Protein AF-X1P2Y4-F1 (afdb_monomer)

Mean predicted aligned error: 9.23 Å

Foldseek 3Di:
DDDDDDDDPDDDDDPVVVVVVVVVVVVVVVVVVVVVVVVVVVVVVVVVVVVLVVLVVVLVVVVVVQVVQFPDWDPPADPFKTWTHHPVDPDIWIWGFPPDQQTFIDGPPDGSHRHDGDD

Solvent-accessible surface area (backbone atoms only — not comparable to full-atom values): 7024 Å² total; per-residue (Å²): 139,87,84,84,81,86,78,82,83,83,78,77,85,53,73,67,56,54,54,53,51,52,53,54,50,51,53,51,51,55,53,50,51,53,52,51,55,50,50,53,54,52,51,53,54,49,50,54,54,50,50,45,52,51,45,47,48,54,46,48,58,47,50,53,55,49,60,74,51,40,75,46,78,46,92,83,46,52,102,45,31,48,37,32,30,40,85,88,48,93,59,72,48,35,39,37,37,85,84,49,74,52,44,39,34,26,50,68,90,45,73,63,33,67,73,39,76,76,136

Sequence (119 aa):
MIKIYYTKNQKGFSLIEMMVVVVILGLIVLGLVTFFTGGTKSWVAGQYQLAAQRNARQAMDRMVREIRKASNIIDNSTSSKVIFKTPWDTDNLVYSWSGKKWDPVFEDINSLINNVQIF

Structure (mmCIF, N/CA/C/O backbone):
data_AF-X1P2Y4-F1
#
_entry.id   AF-X1P2Y4-F1
#
loop_
_atom_site.group_PDB
_atom_site.id
_atom_site.type_symbol
_atom_site.label_atom_id
_atom_site.label_alt_id
_atom_site.label_comp_id
_atom_site.label_asym_id
_atom_site.label_entity_id
_atom_site.label_seq_id
_atom_site.pdbx_PDB_ins_code
_atom_site.Cartn_x
_atom_site.Cartn_y
_atom_site.Cartn_z
_atom_site.occupancy
_atom_site.B_iso_or_equiv
_atom_site.auth_seq_id
_atom_site.auth_comp_id
_atom_site.auth_asym_id
_atom_site.auth_atom_id
_atom_site.pdbx_PDB_model_num
ATOM 1 N N . MET A 1 1 ? -74.822 8.325 34.754 1.00 45.66 1 MET A N 1
ATOM 2 C CA . MET A 1 1 ? -73.686 8.344 33.805 1.00 45.66 1 MET A CA 1
ATOM 3 C C . MET A 1 1 ? -72.404 8.204 34.619 1.00 45.66 1 MET A C 1
ATOM 5 O O . MET A 1 1 ? -72.129 9.079 35.426 1.00 45.66 1 MET A O 1
ATOM 9 N N . ILE A 1 2 ? -71.696 7.078 34.509 1.00 52.09 2 ILE A N 1
ATOM 10 C CA . ILE A 1 2 ? -70.501 6.771 35.317 1.00 52.09 2 ILE A CA 1
ATOM 11 C C . ILE A 1 2 ? -69.258 7.125 34.491 1.00 52.09 2 ILE A C 1
ATOM 13 O O . ILE A 1 2 ? -69.135 6.669 33.357 1.00 52.09 2 ILE A O 1
ATOM 17 N N . LYS A 1 3 ? -68.354 7.948 35.036 1.00 63.47 3 LYS A N 1
ATOM 18 C CA . LYS A 1 3 ? -67.049 8.264 34.429 1.00 63.47 3 LYS A CA 1
ATOM 19 C C . LYS A 1 3 ? -65.961 7.424 35.095 1.00 63.47 3 LYS A C 1
ATOM 21 O O . LYS A 1 3 ? -65.747 7.538 36.297 1.00 63.47 3 LYS A O 1
ATOM 26 N N . ILE A 1 4 ? -65.275 6.605 34.301 1.00 68.38 4 ILE A N 1
ATOM 27 C CA . ILE A 1 4 ? -64.117 5.808 34.721 1.00 68.38 4 ILE A CA 1
ATOM 28 C C . ILE A 1 4 ? -62.855 6.610 34.392 1.00 68.38 4 ILE A C 1
ATOM 30 O O . ILE A 1 4 ? -62.635 6.975 33.238 1.00 68.38 4 ILE A O 1
ATOM 34 N N . TYR A 1 5 ? -62.034 6.894 35.402 1.00 72.94 5 TYR A N 1
ATOM 35 C CA . TYR A 1 5 ? -60.761 7.595 35.242 1.00 72.94 5 TYR A CA 1
ATOM 36 C C . TYR A 1 5 ? -59.614 6.578 35.241 1.00 72.94 5 TYR A C 1
ATOM 38 O O . TYR A 1 5 ? -59.349 5.935 36.254 1.00 72.94 5 TYR A O 1
ATOM 46 N N . TYR A 1 6 ? -58.926 6.434 34.106 1.00 68.94 6 TYR A N 1
ATOM 47 C CA . TYR A 1 6 ? -57.693 5.649 34.007 1.00 68.94 6 TYR A CA 1
ATOM 48 C C . TYR A 1 6 ? -56.512 6.484 34.509 1.00 68.94 6 TYR A C 1
ATOM 50 O O . TYR A 1 6 ? -56.078 7.421 33.837 1.00 68.94 6 TYR A O 1
ATOM 58 N N . THR A 1 7 ? -55.971 6.150 35.679 1.00 68.50 7 THR A N 1
ATOM 59 C CA . THR A 1 7 ? -54.726 6.751 36.171 1.00 68.50 7 THR A CA 1
ATOM 60 C C . THR A 1 7 ? -53.542 5.970 35.588 1.00 68.50 7 THR A C 1
ATOM 62 O O . THR A 1 7 ? -53.407 4.762 35.779 1.00 68.50 7 THR A O 1
ATOM 65 N N . LYS A 1 8 ? -52.681 6.632 34.803 1.00 70.88 8 LYS A N 1
ATOM 66 C CA . LYS A 1 8 ? -51.425 6.021 34.341 1.00 70.88 8 LYS A CA 1
ATOM 67 C C . LYS A 1 8 ? -50.442 5.994 35.508 1.00 70.88 8 LYS A C 1
ATOM 69 O O . LYS A 1 8 ? -50.038 7.042 36.002 1.00 70.88 8 LYS A O 1
ATOM 74 N N . ASN A 1 9 ? -50.051 4.794 35.921 1.00 68.75 9 ASN A N 1
ATOM 75 C CA . ASN A 1 9 ? -49.092 4.576 36.996 1.00 68.75 9 ASN A CA 1
ATOM 76 C C . ASN A 1 9 ? -47.677 4.935 36.498 1.00 68.75 9 ASN A C 1
ATOM 78 O O . ASN A 1 9 ? -47.036 4.136 35.816 1.00 68.75 9 ASN A O 1
ATOM 82 N N . GLN A 1 10 ? -47.210 6.155 36.775 1.00 70.69 10 GLN A N 1
ATOM 83 C CA . GLN A 1 10 ? -45.861 6.609 36.421 1.00 70.69 10 GLN A CA 1
ATOM 84 C C . GLN A 1 10 ? -44.868 6.162 37.500 1.00 70.69 10 GLN A C 1
ATOM 86 O O . GLN A 1 10 ? -44.539 6.917 38.411 1.00 70.69 10 GLN A O 1
ATOM 91 N N . LYS A 1 11 ? -44.421 4.904 37.436 1.00 76.19 11 LYS A N 1
ATOM 92 C CA . LYS A 1 11 ? -43.322 4.433 38.289 1.00 76.19 11 LYS A CA 1
ATOM 93 C C . LYS A 1 11 ? -41.988 4.910 37.704 1.00 76.19 11 LYS A C 1
ATOM 95 O O . LYS A 1 11 ? -41.769 4.778 36.503 1.00 76.19 11 LYS A O 1
ATOM 100 N N . GLY A 1 12 ? -41.132 5.486 38.549 1.00 78.88 12 GLY A N 1
ATOM 101 C CA . GLY A 1 12 ? -39.752 5.841 38.203 1.00 78.88 12 GLY A CA 1
ATOM 102 C C . GLY A 1 12 ? -38.812 4.633 38.254 1.00 78.88 12 GLY A C 1
ATOM 103 O O . GLY A 1 12 ? -39.178 3.587 38.791 1.00 78.88 12 GLY A O 1
ATOM 104 N N . PHE A 1 13 ? -37.605 4.789 37.708 1.00 83.81 13 PHE A N 1
ATOM 105 C CA . PHE A 1 13 ? -36.562 3.759 37.746 1.00 83.81 13 PHE A CA 1
ATOM 106 C C . PHE A 1 13 ? -35.969 3.608 39.147 1.00 83.81 13 PHE A C 1
ATOM 108 O O . PHE A 1 13 ? -35.750 4.593 39.856 1.00 83.81 13 PHE A O 1
ATOM 115 N N . SER A 1 14 ? -35.672 2.369 39.528 1.00 92.00 14 SER A N 1
ATOM 116 C CA . SER A 1 14 ? -34.928 2.080 40.749 1.00 92.00 14 SER A CA 1
ATOM 117 C C . SER A 1 14 ? -33.437 2.368 40.563 1.00 92.00 14 SER A C 1
ATOM 119 O O . SER A 1 14 ? -32.880 2.231 39.472 1.00 92.00 14 SER A O 1
ATOM 121 N N . LEU A 1 15 ? -32.753 2.714 41.653 1.00 92.50 15 LEU A N 1
ATOM 122 C CA . LEU A 1 15 ? -31.316 2.990 41.642 1.00 92.50 15 LEU A CA 1
ATOM 123 C C . LEU A 1 15 ? -30.505 1.778 41.149 1.00 92.50 15 LEU A C 1
ATOM 125 O O . LEU A 1 15 ? -29.556 1.938 40.385 1.00 92.50 15 LEU A O 1
ATOM 129 N N . ILE A 1 16 ? -30.927 0.562 41.516 1.00 94.62 16 ILE A N 1
ATOM 130 C CA . ILE A 1 16 ? -30.272 -0.675 41.067 1.00 94.62 16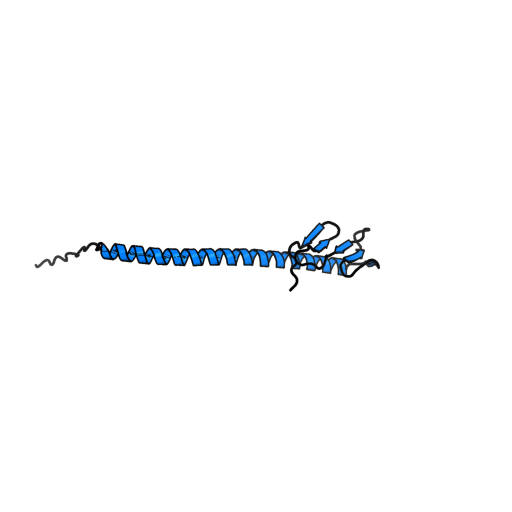 ILE A CA 1
ATOM 131 C C . ILE A 1 16 ? -30.431 -0.908 39.559 1.00 94.62 16 ILE A C 1
ATOM 133 O O . ILE A 1 16 ? -29.491 -1.371 38.917 1.00 94.62 16 ILE A O 1
ATOM 137 N N . GLU A 1 17 ? -31.574 -0.540 38.969 1.00 93.88 17 GLU A N 1
ATOM 138 C CA . GLU A 1 17 ? -31.798 -0.672 37.522 1.00 93.88 17 GLU A CA 1
ATOM 139 C C . GLU A 1 17 ? -30.827 0.226 36.753 1.00 93.88 17 GLU A C 1
ATOM 141 O O . GLU A 1 17 ? -30.190 -0.222 35.802 1.00 93.88 17 GLU A O 1
ATOM 146 N N . MET A 1 18 ? -30.623 1.461 37.222 1.00 95.00 18 MET A N 1
ATOM 147 C CA . MET A 1 18 ? -29.664 2.386 36.611 1.00 95.00 18 MET A CA 1
ATOM 148 C C . MET A 1 18 ? -28.217 1.891 36.735 1.00 95.00 18 MET A C 1
ATOM 150 O O . MET A 1 18 ? -27.458 1.992 35.772 1.00 95.00 18 MET A O 1
ATOM 154 N N . MET A 1 19 ? -27.832 1.301 37.873 1.00 95.81 19 MET A N 1
ATOM 155 C CA . MET A 1 19 ? -26.491 0.723 38.041 1.00 95.81 19 MET A CA 1
ATOM 156 C C . MET A 1 19 ? -26.230 -0.410 37.043 1.00 95.81 19 MET A C 1
ATOM 158 O O . MET A 1 19 ? -25.182 -0.434 36.397 1.00 95.81 19 MET A O 1
ATOM 162 N N . VAL A 1 20 ? -27.193 -1.319 36.873 1.00 96.75 20 VAL A N 1
ATOM 163 C CA . VAL A 1 20 ? -27.073 -2.435 35.924 1.00 96.75 20 VAL A CA 1
ATOM 164 C C . VAL A 1 20 ? -26.999 -1.924 34.483 1.00 96.75 20 VAL A C 1
ATOM 166 O O . VAL A 1 20 ? -26.151 -2.382 33.718 1.00 96.7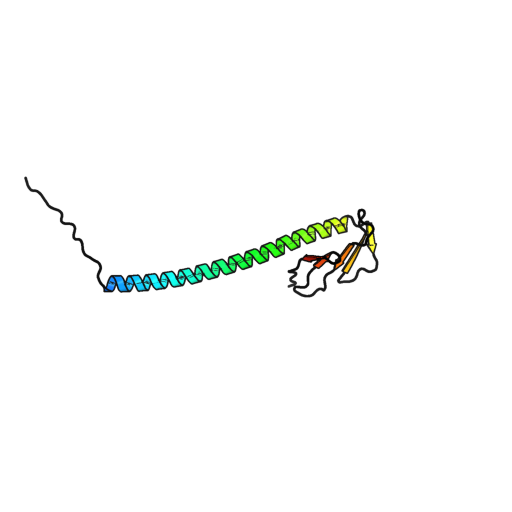5 20 VAL A O 1
ATOM 169 N N . VAL A 1 21 ? -27.819 -0.932 34.117 1.00 96.75 21 VAL A N 1
ATOM 170 C CA . VAL A 1 21 ? -27.796 -0.326 32.775 1.00 96.75 21 VAL A CA 1
ATOM 171 C C . VAL A 1 21 ? -26.435 0.293 32.463 1.00 96.75 21 VAL A C 1
ATOM 173 O O . VAL A 1 21 ? -25.908 0.062 31.377 1.00 96.75 21 VAL A O 1
ATOM 176 N N . VAL A 1 22 ? -25.829 1.029 33.401 1.00 96.50 22 VAL A N 1
ATOM 177 C CA . VAL A 1 22 ? -24.505 1.642 33.195 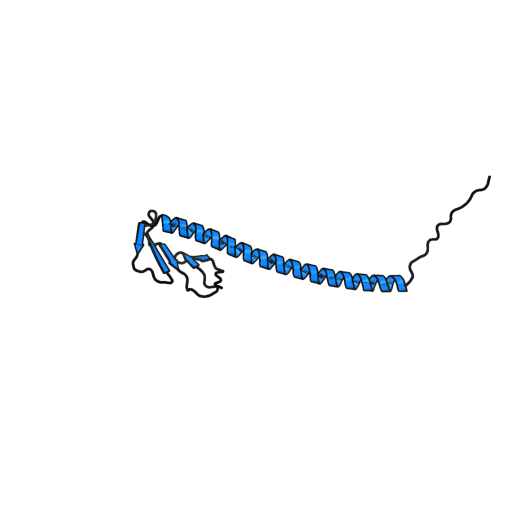1.00 96.50 22 VAL A CA 1
ATOM 178 C C . VAL A 1 22 ? -23.421 0.581 33.005 1.00 96.50 22 VAL A C 1
ATOM 180 O O . VAL A 1 22 ? -22.572 0.734 32.128 1.00 96.50 22 VAL A O 1
ATOM 183 N N . VAL A 1 23 ? -23.463 -0.514 33.769 1.00 97.56 23 VAL A N 1
ATOM 184 C CA . VAL A 1 23 ? -22.507 -1.622 33.616 1.00 97.56 23 VAL A CA 1
ATOM 185 C C . VAL A 1 23 ? -22.642 -2.274 32.241 1.00 97.56 23 VAL A C 1
ATOM 187 O O . VAL A 1 23 ? -21.644 -2.439 31.539 1.00 97.56 23 VAL A O 1
ATOM 190 N N . ILE A 1 24 ? -23.868 -2.599 31.821 1.00 97.69 24 ILE A N 1
ATOM 191 C CA . ILE A 1 24 ? -24.125 -3.200 30.505 1.00 97.69 24 ILE A CA 1
ATOM 192 C C . ILE A 1 24 ? -23.682 -2.248 29.389 1.00 97.69 24 ILE A C 1
ATOM 194 O O . ILE A 1 24 ? -23.007 -2.667 28.451 1.00 97.69 24 ILE A O 1
ATOM 198 N N . LEU A 1 25 ? -24.004 -0.959 29.508 1.00 97.75 25 LEU A N 1
ATOM 199 C CA . LEU A 1 25 ? -23.608 0.056 28.536 1.00 97.75 25 LEU A CA 1
ATOM 200 C C . LEU A 1 25 ? -22.082 0.189 28.457 1.00 97.75 25 LEU A C 1
ATOM 202 O O . LEU A 1 25 ? -21.536 0.252 27.357 1.00 97.75 25 LEU A O 1
ATOM 206 N N . GLY A 1 26 ? -21.382 0.144 29.593 1.00 97.25 26 GLY A N 1
ATOM 207 C CA . GLY A 1 26 ? -19.920 0.130 29.639 1.00 97.25 26 GLY A CA 1
ATOM 208 C C . GLY A 1 26 ? -19.319 -1.059 28.884 1.00 97.25 26 GLY A C 1
ATOM 209 O O . GLY A 1 26 ? -18.417 -0.878 28.067 1.00 97.25 26 GLY A O 1
ATOM 210 N N . LEU A 1 27 ? -19.860 -2.264 29.087 1.00 97.31 27 LEU A N 1
ATOM 211 C CA . LEU A 1 27 ? -19.417 -3.466 28.370 1.00 97.31 27 LEU A CA 1
ATOM 212 C C . LEU A 1 27 ? -19.663 -3.365 26.857 1.00 97.31 27 LEU A C 1
ATOM 214 O O . LEU A 1 27 ? -18.789 -3.728 26.068 1.00 97.31 27 LEU A O 1
ATOM 218 N N . ILE A 1 28 ? -20.816 -2.828 26.446 1.00 97.81 28 ILE A N 1
ATOM 219 C CA . ILE A 1 28 ? -21.138 -2.612 25.029 1.00 97.81 28 ILE A CA 1
ATOM 220 C C . ILE A 1 28 ? -20.133 -1.647 24.392 1.00 97.81 28 ILE A C 1
ATOM 222 O O . ILE A 1 28 ? -19.590 -1.942 23.328 1.00 97.81 28 ILE A O 1
ATOM 226 N N . VAL A 1 29 ? -19.842 -0.518 25.046 1.00 97.69 29 VAL A N 1
ATOM 227 C CA . VAL A 1 29 ? -18.889 0.477 24.531 1.00 97.69 29 VAL A CA 1
ATOM 228 C C . VAL A 1 29 ? -17.493 -0.128 24.368 1.00 97.69 29 VAL A C 1
ATOM 230 O O . VAL A 1 29 ? -16.863 0.079 23.331 1.00 97.69 29 VAL A O 1
ATOM 233 N N . LEU A 1 30 ? -17.023 -0.935 25.325 1.00 96.56 30 LEU A N 1
ATOM 234 C CA . LEU A 1 30 ? -15.735 -1.632 25.212 1.00 96.56 30 LEU A CA 1
ATOM 235 C C . LEU A 1 30 ? -15.691 -2.583 24.002 1.00 96.56 30 LEU A C 1
ATOM 237 O O . LEU A 1 30 ? -14.712 -2.591 23.247 1.00 96.56 30 LEU A O 1
ATOM 241 N N . GLY A 1 31 ? -16.767 -3.338 23.766 1.00 96.06 31 GLY A N 1
ATOM 242 C CA . GLY A 1 31 ? -16.897 -4.189 22.580 1.00 96.06 31 GLY A CA 1
ATOM 243 C C . GLY A 1 31 ? -16.871 -3.388 21.274 1.00 96.06 31 GLY A C 1
ATOM 244 O O . GLY A 1 31 ? -16.160 -3.740 20.334 1.00 96.06 31 GLY A O 1
ATOM 245 N N . LEU A 1 32 ? -17.574 -2.257 21.223 1.00 97.00 32 LEU A N 1
ATOM 246 C CA . LEU A 1 32 ? -17.605 -1.397 20.038 1.00 97.00 32 LEU A CA 1
ATOM 247 C C . LEU A 1 32 ? -16.239 -0.775 19.725 1.00 97.00 32 LEU A C 1
ATOM 249 O O . LEU A 1 32 ? -15.837 -0.742 18.562 1.00 97.00 32 LEU A O 1
ATOM 253 N N . VAL A 1 33 ? -15.499 -0.321 20.741 1.00 96.38 33 VAL A N 1
ATOM 254 C CA . VAL A 1 33 ? -14.164 0.271 20.551 1.00 96.38 33 VAL A CA 1
ATOM 255 C C . VAL A 1 33 ? -13.188 -0.752 19.969 1.00 96.38 33 VAL A C 1
ATOM 257 O O . VAL A 1 33 ? -12.453 -0.446 19.027 1.00 96.38 33 VAL A O 1
ATOM 260 N N . THR A 1 34 ? -13.187 -1.981 20.484 1.00 93.50 34 THR A N 1
ATOM 261 C CA . THR A 1 34 ? -12.311 -3.047 19.968 1.00 93.50 34 THR A CA 1
ATOM 262 C C . THR A 1 34 ? -12.673 -3.435 18.534 1.00 93.50 34 THR A C 1
ATOM 264 O O . THR A 1 34 ? -11.787 -3.535 17.684 1.00 93.50 34 THR A O 1
ATOM 267 N N . PHE A 1 35 ? -13.966 -3.550 18.223 1.00 95.12 35 PHE A N 1
ATOM 268 C CA . PHE A 1 35 ? -14.435 -3.821 16.865 1.00 95.12 35 PHE A CA 1
ATOM 269 C C . PHE A 1 35 ? -14.038 -2.709 15.883 1.00 95.12 35 PHE A C 1
ATOM 271 O O . PHE A 1 35 ? -13.475 -2.979 14.820 1.00 95.12 35 PHE A O 1
ATOM 278 N N . PHE A 1 36 ? -14.264 -1.446 16.251 1.00 95.69 36 PHE A N 1
ATOM 279 C CA . PHE A 1 36 ? -13.958 -0.302 15.394 1.00 95.69 36 PHE A CA 1
ATOM 280 C C . PHE A 1 36 ? -12.449 -0.132 15.163 1.00 95.69 36 PHE A C 1
ATOM 282 O O . PHE A 1 36 ? -11.997 0.094 14.038 1.00 95.69 36 PHE A O 1
ATOM 289 N N . THR A 1 37 ? -11.637 -0.289 16.210 1.00 93.75 37 THR A N 1
ATOM 290 C CA . THR A 1 37 ? -10.171 -0.218 16.086 1.00 93.75 37 THR A CA 1
ATOM 291 C C . THR A 1 37 ? -9.601 -1.387 15.280 1.00 93.75 37 THR A C 1
ATOM 293 O O . THR A 1 37 ? -8.672 -1.190 14.498 1.00 93.75 37 THR A O 1
ATOM 296 N N . GLY A 1 38 ? -10.172 -2.589 15.398 1.00 93.44 38 GLY A N 1
ATOM 297 C CA . GLY A 1 38 ? -9.820 -3.724 14.542 1.00 93.44 38 GLY A CA 1
ATOM 298 C C . GLY A 1 38 ? -10.172 -3.475 13.072 1.00 93.44 38 GLY A C 1
ATOM 299 O O . GLY A 1 38 ? -9.332 -3.665 12.189 1.00 93.44 38 GLY A O 1
ATOM 300 N N . GLY A 1 39 ? -11.385 -2.977 12.812 1.00 93.75 39 GLY A N 1
ATOM 301 C CA . GLY A 1 39 ? -11.866 -2.664 11.466 1.00 93.75 39 GLY A CA 1
ATOM 302 C C . GLY A 1 39 ? -11.032 -1.592 10.764 1.00 93.75 39 GLY A C 1
ATOM 303 O O . GLY A 1 39 ? -10.620 -1.784 9.621 1.00 93.75 39 GLY A O 1
ATOM 304 N N . THR A 1 40 ? -10.708 -0.495 11.454 1.00 94.50 40 THR A N 1
ATOM 305 C CA . THR A 1 40 ? -9.879 0.584 10.884 1.00 94.50 40 THR A CA 1
ATOM 306 C C . THR A 1 40 ? -8.472 0.106 10.535 1.00 94.50 40 THR A C 1
ATOM 308 O O . THR A 1 40 ? -7.990 0.392 9.441 1.00 94.50 40 THR A O 1
ATOM 311 N N . LYS A 1 41 ? -7.828 -0.687 11.402 1.00 93.25 41 LYS A N 1
ATOM 312 C CA . LYS A 1 41 ? -6.513 -1.284 11.114 1.00 93.25 41 LYS A CA 1
ATOM 313 C C . LYS A 1 41 ? -6.548 -2.197 9.889 1.00 93.25 41 LYS A C 1
ATOM 315 O O . LYS A 1 41 ? -5.672 -2.094 9.031 1.00 93.25 41 LYS A O 1
ATOM 320 N N . SER A 1 42 ? -7.560 -3.060 9.792 1.00 93.62 42 SER A N 1
ATOM 321 C CA . SER A 1 42 ? -7.741 -3.952 8.641 1.00 93.62 42 SER A CA 1
ATOM 322 C C . SER A 1 42 ? -7.968 -3.167 7.347 1.00 93.62 42 SER A C 1
ATOM 324 O O . SER A 1 42 ? -7.329 -3.446 6.333 1.00 93.62 42 SER A O 1
ATOM 326 N N . TRP A 1 43 ? -8.808 -2.130 7.396 1.00 94.69 43 TRP A N 1
ATOM 327 C CA . TRP A 1 43 ? -9.069 -1.262 6.253 1.00 94.69 43 TRP A CA 1
ATOM 328 C C . TRP A 1 43 ? -7.800 -0.556 5.767 1.00 94.69 43 TRP A C 1
ATOM 330 O O . TRP A 1 43 ? -7.493 -0.601 4.577 1.00 94.69 43 TRP A O 1
ATOM 340 N N . VAL A 1 44 ? -7.022 0.027 6.682 1.00 94.88 44 VAL A N 1
ATOM 341 C CA . VAL A 1 44 ? -5.759 0.706 6.361 1.00 94.88 44 VAL A CA 1
ATOM 342 C C . VAL A 1 44 ? -4.746 -0.261 5.738 1.00 94.88 44 VAL A C 1
ATOM 344 O O . VAL A 1 44 ? -4.175 0.042 4.690 1.00 94.88 44 VAL A O 1
ATOM 347 N N . ALA A 1 45 ? -4.560 -1.450 6.318 1.00 91.50 45 ALA A N 1
ATOM 348 C CA . ALA A 1 45 ? -3.678 -2.473 5.750 1.00 91.50 45 ALA A CA 1
ATOM 349 C C . ALA A 1 45 ? -4.123 -2.899 4.338 1.00 91.50 45 ALA A C 1
ATOM 351 O O . ALA A 1 45 ? -3.297 -2.999 3.428 1.00 91.50 45 ALA A O 1
ATOM 352 N N . GLY A 1 46 ? -5.433 -3.071 4.132 1.00 92.44 46 GLY A N 1
ATOM 353 C CA . GLY A 1 46 ? -6.009 -3.376 2.824 1.00 92.44 46 GLY A CA 1
ATOM 354 C C . GLY A 1 46 ? -5.761 -2.276 1.790 1.00 92.44 46 GLY A C 1
ATOM 355 O O . GLY A 1 46 ? -5.420 -2.581 0.648 1.00 92.44 46 GLY A O 1
ATOM 356 N N . GLN A 1 47 ? -5.856 -1.001 2.181 1.00 93.94 47 GLN A N 1
ATOM 357 C CA . GLN A 1 47 ? -5.536 0.123 1.294 1.00 93.94 47 GLN A CA 1
ATOM 358 C C . GLN A 1 47 ? -4.067 0.110 0.863 1.00 93.94 47 GLN A C 1
ATOM 360 O O . GLN A 1 47 ? -3.786 0.260 -0.327 1.00 93.94 47 GLN A O 1
ATOM 365 N N . TYR A 1 48 ? -3.130 -0.122 1.787 1.00 90.25 48 TYR A N 1
ATOM 366 C CA . TYR A 1 48 ? -1.707 -0.215 1.443 1.00 90.25 48 TYR A CA 1
ATOM 367 C C . TYR A 1 48 ? -1.412 -1.382 0.498 1.00 90.25 48 TYR A C 1
ATOM 369 O O . TYR A 1 48 ? -0.678 -1.213 -0.478 1.00 90.25 48 TYR A O 1
ATOM 377 N N . GLN A 1 49 ? -2.019 -2.545 0.737 1.00 90.81 49 GLN A N 1
ATOM 378 C CA . GLN A 1 49 ? -1.862 -3.708 -0.134 1.00 90.81 49 GLN A CA 1
ATOM 379 C C . GLN A 1 49 ? -2.439 -3.450 -1.533 1.00 90.81 49 GLN A C 1
ATOM 381 O O . GLN A 1 49 ? -1.798 -3.763 -2.538 1.00 90.81 49 GLN A O 1
ATOM 386 N N . LEU A 1 50 ? -3.618 -2.830 -1.612 1.00 92.81 50 LEU A N 1
ATOM 387 C CA . LEU A 1 50 ? -4.251 -2.467 -2.876 1.00 92.81 50 LEU A CA 1
ATOM 388 C C . LEU A 1 50 ? -3.420 -1.438 -3.653 1.00 92.81 50 LEU A C 1
ATOM 390 O O . LEU A 1 50 ? -3.242 -1.581 -4.862 1.00 92.81 50 LEU A O 1
ATOM 394 N N . ALA A 1 51 ? -2.890 -0.422 -2.971 1.00 91.44 51 ALA A N 1
ATOM 395 C CA . ALA A 1 51 ? -2.019 0.580 -3.576 1.00 91.44 51 ALA A CA 1
ATOM 396 C C . ALA A 1 51 ? -0.730 -0.052 -4.123 1.00 91.44 51 ALA A C 1
ATOM 398 O O . ALA A 1 51 ? -0.370 0.196 -5.273 1.00 91.44 51 ALA A O 1
ATOM 399 N N . ALA A 1 52 ? -0.082 -0.930 -3.350 1.00 90.06 52 ALA A N 1
ATOM 400 C CA . ALA A 1 52 ? 1.107 -1.651 -3.796 1.00 90.06 52 ALA A CA 1
ATOM 401 C C . ALA A 1 52 ? 0.825 -2.500 -5.048 1.00 90.06 52 ALA A C 1
ATOM 403 O O . ALA A 1 52 ? 1.583 -2.437 -6.014 1.00 90.06 52 ALA A O 1
ATOM 404 N N . GLN A 1 53 ? -0.298 -3.226 -5.082 1.00 91.88 53 GLN A N 1
ATOM 405 C CA . GLN A 1 53 ? -0.691 -4.026 -6.248 1.00 91.88 53 GLN A CA 1
ATOM 406 C C . GLN A 1 53 ? -1.006 -3.175 -7.482 1.00 91.88 53 GLN A C 1
ATOM 408 O O . GLN A 1 53 ? -0.632 -3.549 -8.593 1.00 91.88 53 GLN A O 1
ATOM 413 N N . ARG A 1 54 ? -1.693 -2.038 -7.310 1.00 92.62 54 ARG A N 1
ATOM 414 C CA . ARG A 1 54 ? -1.999 -1.112 -8.412 1.00 92.62 54 ARG A CA 1
ATOM 415 C C . ARG A 1 54 ? -0.726 -0.523 -9.008 1.00 92.62 54 ARG A C 1
ATOM 417 O O . ARG A 1 54 ? -0.555 -0.587 -10.223 1.00 92.62 54 ARG A O 1
ATOM 424 N N . ASN A 1 55 ? 0.176 -0.034 -8.160 1.00 92.19 55 ASN A N 1
ATOM 425 C CA . ASN A 1 55 ? 1.454 0.530 -8.591 1.00 92.19 55 ASN A CA 1
ATOM 426 C C . ASN A 1 55 ? 2.311 -0.528 -9.293 1.00 92.19 55 ASN A C 1
ATOM 428 O O . ASN A 1 55 ? 2.848 -0.271 -10.366 1.00 92.19 55 ASN A O 1
ATOM 432 N N . ALA A 1 56 ? 2.371 -1.745 -8.742 1.00 91.69 56 ALA A N 1
ATOM 433 C CA . ALA A 1 56 ? 3.080 -2.853 -9.370 1.00 91.69 56 ALA A CA 1
ATOM 434 C C . ALA A 1 56 ? 2.495 -3.206 -10.744 1.00 91.69 56 ALA A C 1
ATOM 436 O O . ALA A 1 56 ? 3.245 -3.369 -11.702 1.00 91.69 56 ALA A O 1
ATOM 437 N N . ARG A 1 57 ? 1.162 -3.275 -10.875 1.00 93.62 57 ARG A N 1
ATOM 438 C CA . ARG A 1 57 ? 0.503 -3.542 -12.161 1.00 93.62 57 ARG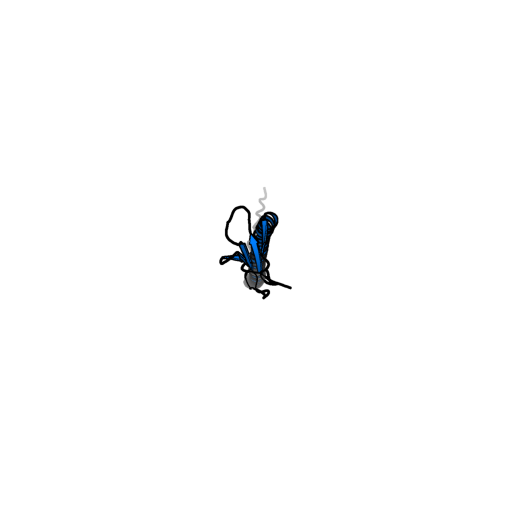 A CA 1
ATOM 439 C C . ARG A 1 57 ? 0.801 -2.453 -13.187 1.00 93.62 57 ARG A C 1
ATOM 441 O O . ARG A 1 57 ? 1.197 -2.777 -14.298 1.00 93.62 57 ARG A O 1
ATOM 448 N N . GLN A 1 58 ? 0.677 -1.184 -12.804 1.00 94.62 58 GLN A N 1
ATOM 449 C CA . GLN A 1 58 ? 0.970 -0.055 -13.686 1.00 94.62 58 GLN A CA 1
ATOM 450 C C . GLN A 1 58 ? 2.428 -0.069 -14.165 1.00 94.62 58 GLN A C 1
ATOM 452 O O . GLN A 1 58 ? 2.688 0.099 -15.357 1.00 94.62 58 GLN A O 1
ATOM 457 N N . ALA A 1 59 ? 3.374 -0.300 -13.252 1.00 92.81 59 ALA A N 1
ATOM 458 C CA . ALA A 1 59 ? 4.788 -0.396 -13.586 1.00 92.81 59 ALA A CA 1
ATOM 459 C C . ALA A 1 59 ? 5.081 -1.602 -14.495 1.00 92.81 59 ALA A C 1
ATOM 461 O O . ALA A 1 59 ? 5.805 -1.458 -15.476 1.00 92.81 59 ALA A O 1
ATOM 462 N N . MET A 1 60 ? 4.477 -2.768 -14.240 1.00 92.81 60 MET A N 1
ATOM 463 C CA . MET A 1 60 ? 4.614 -3.936 -15.119 1.00 92.81 60 MET A CA 1
ATOM 464 C C . MET A 1 60 ? 4.024 -3.701 -16.511 1.00 92.81 60 MET A C 1
ATOM 466 O O . MET A 1 60 ? 4.673 -4.024 -17.501 1.00 92.81 60 MET A O 1
ATOM 470 N N . ASP A 1 61 ? 2.835 -3.105 -16.614 1.00 95.38 61 ASP A N 1
ATOM 471 C CA . ASP A 1 61 ? 2.210 -2.797 -17.906 1.00 95.38 61 ASP A CA 1
ATOM 472 C C . ASP A 1 61 ? 3.070 -1.825 -18.727 1.00 95.38 61 ASP A C 1
ATOM 474 O O . ASP A 1 61 ? 3.150 -1.931 -19.958 1.00 95.38 61 ASP A O 1
ATOM 478 N N . ARG A 1 62 ? 3.743 -0.890 -18.047 1.00 92.88 62 ARG A N 1
ATOM 479 C CA . ARG A 1 62 ? 4.725 0.008 -18.655 1.00 92.88 62 ARG A CA 1
ATOM 480 C C . ARG A 1 62 ? 5.968 -0.750 -19.124 1.00 92.88 62 ARG A C 1
ATOM 482 O O . ARG A 1 62 ? 6.272 -0.692 -20.314 1.00 92.88 62 ARG A O 1
ATOM 489 N N . MET A 1 63 ? 6.599 -1.531 -18.244 1.00 92.25 63 MET A N 1
ATOM 490 C CA . MET A 1 63 ? 7.763 -2.364 -18.572 1.00 92.25 63 MET A CA 1
ATOM 491 C C . MET A 1 63 ? 7.491 -3.257 -19.784 1.00 92.25 63 MET A C 1
ATOM 493 O O . MET A 1 63 ? 8.249 -3.249 -20.749 1.00 92.25 63 MET A O 1
ATOM 497 N N . VAL A 1 64 ? 6.369 -3.983 -19.791 1.00 93.75 64 VAL A N 1
ATOM 498 C CA . VAL A 1 64 ? 5.989 -4.873 -20.898 1.00 93.75 64 VAL A CA 1
ATOM 499 C C . VAL A 1 64 ? 5.840 -4.100 -22.206 1.00 93.75 64 VAL A C 1
ATOM 501 O O . VAL A 1 64 ? 6.281 -4.572 -23.254 1.00 93.75 64 VAL A O 1
ATOM 504 N N . ARG A 1 65 ? 5.218 -2.918 -22.178 1.00 92.81 65 ARG A N 1
ATOM 505 C CA . ARG A 1 65 ? 5.026 -2.093 -23.377 1.00 92.81 65 ARG A CA 1
ATOM 506 C C . ARG A 1 65 ? 6.349 -1.600 -23.949 1.00 92.81 65 ARG A C 1
ATOM 508 O O . ARG A 1 65 ? 6.497 -1.576 -25.169 1.00 92.81 65 A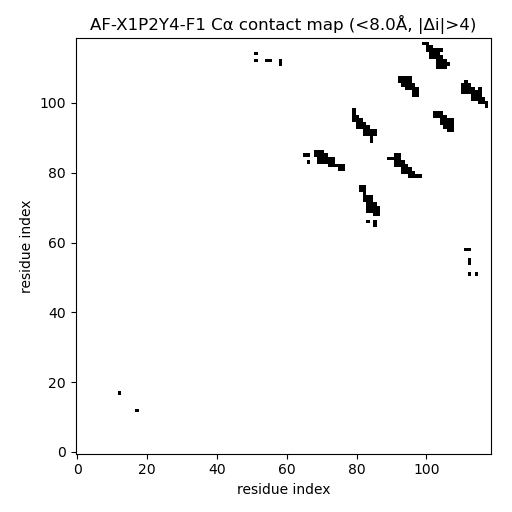RG A O 1
ATOM 515 N N . GLU A 1 66 ? 7.273 -1.191 -23.093 1.00 91.75 66 GLU A N 1
ATOM 516 C CA . GLU A 1 66 ? 8.570 -0.656 -23.503 1.00 91.75 66 GLU A CA 1
ATOM 517 C C . GLU A 1 66 ? 9.498 -1.772 -23.989 1.00 91.75 66 GLU A C 1
ATOM 519 O O . GLU A 1 66 ? 10.068 -1.646 -25.070 1.00 91.75 66 GLU A O 1
ATOM 524 N N . ILE A 1 67 ? 9.524 -2.912 -23.291 1.00 90.56 67 ILE A N 1
ATOM 525 C CA . ILE A 1 67 ? 10.257 -4.115 -23.711 1.00 90.56 67 ILE A CA 1
ATOM 526 C C . ILE A 1 67 ? 9.739 -4.633 -25.058 1.00 90.56 67 ILE A C 1
ATOM 528 O O . ILE A 1 67 ? 10.529 -4.947 -25.940 1.00 90.56 67 ILE A O 1
ATOM 532 N N . ARG A 1 68 ? 8.417 -4.688 -25.278 1.00 91.31 68 ARG A N 1
ATOM 533 C CA . ARG A 1 68 ? 7.849 -5.132 -26.570 1.00 91.31 68 ARG A CA 1
ATOM 534 C C . ARG A 1 68 ? 8.203 -4.222 -27.741 1.00 91.31 68 ARG A C 1
ATOM 536 O O . ARG A 1 68 ? 8.155 -4.666 -28.882 1.00 91.31 68 ARG A O 1
ATOM 543 N N . LYS A 1 69 ? 8.481 -2.948 -27.471 1.00 91.00 69 LYS A N 1
ATOM 544 C CA . LYS A 1 69 ? 8.918 -1.982 -28.481 1.00 91.00 69 LYS A CA 1
ATOM 545 C C . LYS A 1 69 ? 10.437 -1.936 -28.614 1.00 91.00 69 LYS A C 1
ATOM 547 O O . LYS A 1 69 ? 10.915 -1.176 -29.448 1.00 91.00 69 LYS A O 1
ATOM 552 N N . ALA A 1 70 ? 11.182 -2.683 -27.800 1.00 89.69 70 ALA A N 1
ATOM 553 C CA . ALA A 1 70 ? 12.632 -2.660 -27.831 1.00 89.69 70 ALA A CA 1
ATOM 554 C C . ALA A 1 70 ? 13.145 -3.084 -29.213 1.00 89.69 70 ALA A C 1
ATOM 556 O O . ALA A 1 70 ? 12.677 -4.060 -29.794 1.00 89.69 70 ALA A O 1
ATOM 55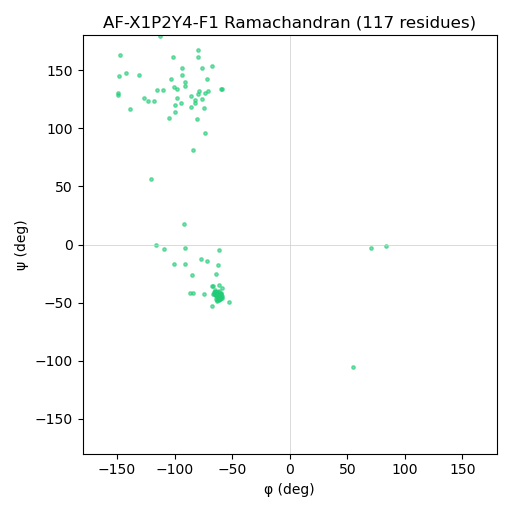7 N N . SER A 1 71 ? 14.104 -2.321 -29.730 1.00 87.31 71 SER A N 1
ATOM 558 C CA . SER A 1 71 ? 14.750 -2.594 -31.015 1.00 87.31 71 SER A CA 1
ATOM 559 C C . SER A 1 71 ? 15.887 -3.601 -30.851 1.00 87.31 71 SER A C 1
ATOM 561 O O . SER A 1 71 ? 16.026 -4.525 -31.648 1.00 87.31 71 SER A O 1
ATOM 563 N N . ASN A 1 72 ? 16.684 -3.449 -29.789 1.00 84.00 72 ASN A N 1
ATOM 564 C CA . ASN A 1 72 ? 17.792 -4.348 -29.493 1.00 84.00 72 ASN A CA 1
ATOM 565 C C . ASN A 1 72 ? 18.019 -4.478 -27.980 1.00 84.00 72 ASN A C 1
ATOM 567 O O . ASN A 1 72 ? 17.849 -3.505 -27.235 1.00 84.00 72 ASN A O 1
ATOM 571 N N . ILE A 1 73 ? 18.421 -5.671 -27.545 1.00 82.12 73 ILE A N 1
ATOM 572 C CA . ILE A 1 73 ? 18.868 -5.952 -26.177 1.00 82.12 73 ILE A CA 1
ATOM 573 C C . ILE A 1 73 ? 20.382 -5.740 -26.133 1.00 82.12 73 ILE A C 1
ATOM 575 O O . ILE A 1 73 ? 21.085 -6.078 -27.081 1.00 82.12 73 ILE A O 1
ATOM 579 N N . ILE A 1 74 ? 20.888 -5.152 -25.051 1.00 81.88 74 ILE A N 1
ATOM 580 C CA . ILE A 1 74 ? 22.324 -4.902 -24.890 1.00 81.88 74 ILE A CA 1
ATOM 581 C C . ILE A 1 74 ? 22.934 -6.014 -24.033 1.00 81.88 74 ILE A C 1
ATOM 583 O O . ILE A 1 74 ? 22.413 -6.324 -22.956 1.00 81.88 74 ILE A O 1
ATOM 587 N N . ASP A 1 75 ? 24.071 -6.556 -24.480 1.00 68.88 75 ASP A N 1
ATOM 588 C CA . ASP A 1 75 ? 24.776 -7.712 -23.893 1.00 68.88 75 ASP A CA 1
ATOM 589 C C . ASP A 1 75 ? 25.257 -7.519 -22.438 1.00 68.88 75 ASP A C 1
ATOM 591 O O . ASP A 1 75 ? 25.727 -8.459 -21.807 1.00 68.88 75 ASP A O 1
ATOM 595 N N . ASN A 1 76 ? 25.104 -6.323 -21.859 1.00 78.31 76 ASN A N 1
ATOM 596 C CA . ASN A 1 76 ? 25.431 -6.031 -20.457 1.00 78.31 76 ASN A CA 1
ATOM 597 C C . ASN A 1 76 ? 24.237 -6.211 -19.492 1.00 78.31 76 ASN A C 1
ATOM 599 O O . ASN A 1 76 ? 24.221 -5.656 -18.390 1.00 78.31 76 ASN A O 1
ATOM 603 N N . SER A 1 77 ? 23.200 -6.932 -19.915 1.00 77.62 77 SER A N 1
ATOM 604 C CA . SER A 1 77 ? 22.094 -7.317 -19.035 1.00 77.62 77 SER A CA 1
ATOM 605 C C . SER A 1 77 ? 22.559 -8.419 -18.071 1.00 77.62 77 SER A C 1
ATOM 607 O O . SER A 1 77 ? 23.154 -9.409 -18.488 1.00 77.62 77 SER A O 1
ATOM 609 N N . THR A 1 78 ? 22.302 -8.253 -16.775 1.00 82.00 78 THR A N 1
ATOM 610 C CA . THR A 1 78 ? 22.641 -9.213 -15.711 1.00 82.00 78 THR A CA 1
ATOM 611 C C . THR A 1 78 ? 21.371 -9.808 -15.096 1.00 82.00 78 THR A C 1
ATOM 613 O O . THR A 1 78 ? 20.255 -9.442 -15.455 1.00 82.00 78 THR A O 1
ATOM 616 N N . SER A 1 79 ? 21.505 -10.714 -14.122 1.00 81.69 79 SER A N 1
ATOM 617 C CA . SER A 1 79 ? 20.355 -11.297 -13.407 1.00 81.69 79 SER A CA 1
ATOM 618 C C . SER A 1 79 ? 19.507 -10.279 -12.626 1.00 81.69 79 SER A C 1
ATOM 620 O O . SER A 1 79 ? 18.369 -10.581 -12.279 1.00 81.69 79 SER A O 1
ATOM 622 N N . SER A 1 80 ? 20.042 -9.086 -12.352 1.00 86.50 80 SER A N 1
ATOM 623 C CA . SER A 1 80 ? 19.395 -8.008 -11.591 1.00 86.50 80 SER A CA 1
ATOM 624 C C . SER A 1 80 ? 19.135 -6.744 -12.417 1.00 86.50 80 SER A C 1
ATOM 626 O O . SER A 1 80 ? 18.608 -5.760 -11.891 1.00 86.50 80 SER A O 1
ATOM 628 N N . LYS A 1 81 ? 19.518 -6.733 -13.700 1.00 89.69 81 LYS A N 1
ATOM 629 C CA . LYS A 1 81 ? 19.452 -5.550 -14.561 1.00 89.69 81 LYS A CA 1
ATOM 630 C C . LYS A 1 81 ? 19.210 -5.941 -16.011 1.00 89.69 81 LYS A C 1
ATOM 632 O O . LYS A 1 81 ? 19.972 -6.715 -16.574 1.00 89.69 81 LYS A O 1
ATOM 637 N N . VAL A 1 82 ? 18.217 -5.334 -16.645 1.00 90.12 82 VAL A N 1
ATOM 638 C CA . VAL A 1 82 ? 17.972 -5.483 -18.083 1.00 90.12 82 VAL A CA 1
ATOM 639 C C . VAL A 1 82 ? 18.182 -4.137 -18.758 1.00 90.12 82 VAL A C 1
ATOM 641 O O . VAL A 1 82 ? 17.702 -3.113 -18.270 1.00 90.12 82 VAL A O 1
ATOM 644 N N . ILE A 1 83 ? 18.924 -4.140 -19.865 1.00 91.69 83 ILE A N 1
ATOM 645 C CA . ILE A 1 83 ? 19.258 -2.937 -20.627 1.00 91.69 83 ILE A CA 1
ATOM 646 C C . ILE A 1 83 ? 18.856 -3.145 -22.085 1.00 91.69 83 ILE A C 1
ATOM 648 O O . ILE A 1 83 ? 19.276 -4.114 -22.722 1.00 91.69 83 ILE A O 1
ATOM 652 N N . PHE A 1 84 ? 18.064 -2.227 -22.628 1.00 90.94 84 PHE A N 1
ATOM 653 C CA . PHE A 1 84 ? 17.614 -2.294 -24.016 1.00 90.94 84 PHE A CA 1
ATOM 654 C C . PHE A 1 84 ? 17.439 -0.909 -24.634 1.00 90.94 84 PHE A C 1
ATOM 656 O O . PHE A 1 84 ? 17.351 0.099 -23.935 1.00 90.94 84 PHE A O 1
ATOM 663 N N . LYS A 1 85 ? 17.384 -0.866 -25.967 1.00 90.56 85 LYS A N 1
ATOM 664 C CA . LYS A 1 85 ? 17.107 0.358 -26.728 1.00 90.56 85 LYS A CA 1
ATOM 665 C C . LYS A 1 85 ? 15.665 0.400 -27.188 1.00 90.56 85 LYS A C 1
ATOM 667 O O . LYS A 1 85 ? 15.157 -0.588 -27.725 1.00 90.56 85 LYS A O 1
ATOM 672 N N . THR A 1 86 ? 15.025 1.549 -27.039 1.00 89.25 86 THR A N 1
ATOM 673 C CA . THR A 1 86 ? 13.691 1.804 -27.583 1.00 89.25 86 THR A CA 1
ATOM 674 C C . THR A 1 86 ? 13.796 2.631 -28.876 1.00 89.25 86 THR A C 1
ATOM 676 O O . THR A 1 86 ? 14.836 3.221 -29.141 1.00 89.25 86 THR A O 1
ATOM 679 N N . PRO A 1 87 ? 12.767 2.666 -29.742 1.00 87.00 87 PRO A N 1
ATOM 680 C CA . PRO A 1 87 ? 12.842 3.372 -31.027 1.00 87.00 87 PRO A CA 1
ATOM 681 C C . PRO A 1 87 ? 12.693 4.894 -30.906 1.00 87.00 87 PRO A C 1
ATOM 683 O O . PRO A 1 87 ? 12.859 5.607 -31.889 1.00 87.00 87 PRO A O 1
ATOM 686 N N . TRP A 1 88 ? 12.273 5.370 -29.736 1.00 87.62 88 TR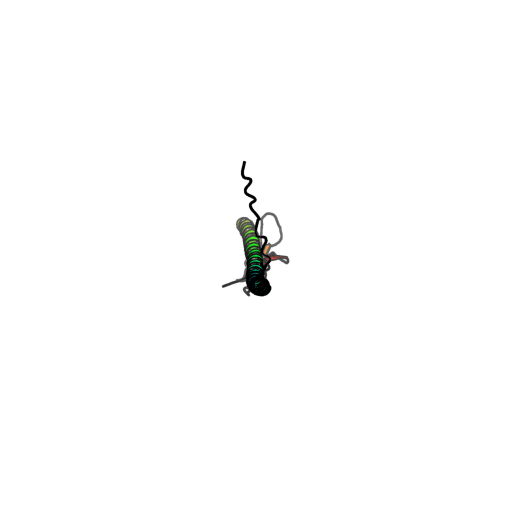P A N 1
ATOM 687 C CA . TRP A 1 88 ? 11.909 6.762 -29.467 1.00 87.62 88 TRP A CA 1
ATOM 688 C C . TRP A 1 88 ? 12.925 7.476 -28.574 1.00 87.62 88 TRP A C 1
ATOM 690 O O . TRP A 1 88 ? 12.780 8.675 -28.360 1.00 87.62 88 TRP A O 1
ATOM 700 N N . ASP A 1 89 ? 13.939 6.764 -28.087 1.00 84.44 89 ASP A N 1
ATOM 701 C CA . ASP A 1 89 ? 15.051 7.331 -27.335 1.00 84.44 89 ASP A CA 1
ATOM 702 C C . ASP A 1 89 ? 16.379 6.815 -27.904 1.00 84.44 89 ASP A C 1
ATOM 704 O O . ASP A 1 89 ? 16.468 5.690 -28.402 1.00 84.44 89 ASP A O 1
ATOM 708 N N . THR A 1 90 ? 17.404 7.662 -27.876 1.00 81.88 90 THR A N 1
ATOM 709 C CA . THR A 1 90 ? 18.758 7.289 -28.313 1.00 81.88 90 THR A CA 1
ATOM 710 C C . THR A 1 90 ? 19.525 6.611 -27.177 1.00 81.88 90 THR A C 1
ATOM 712 O O . THR A 1 90 ? 20.412 5.786 -27.439 1.00 81.88 90 THR A O 1
ATOM 715 N N . ASP A 1 91 ? 19.149 6.931 -25.936 1.00 87.75 91 ASP A N 1
ATOM 716 C CA . ASP A 1 91 ? 19.746 6.392 -24.724 1.00 87.75 91 ASP A CA 1
ATOM 717 C C . ASP A 1 91 ? 19.223 4.991 -24.387 1.00 87.75 91 ASP A C 1
ATOM 719 O O . ASP A 1 91 ? 18.207 4.499 -24.888 1.00 87.75 91 ASP A O 1
ATOM 723 N N . ASN A 1 92 ? 19.991 4.297 -23.549 1.00 89.38 92 ASN A N 1
ATOM 724 C CA . ASN A 1 92 ? 19.657 2.949 -23.124 1.00 89.38 92 ASN A CA 1
ATOM 725 C C . ASN A 1 92 ? 18.661 3.014 -21.973 1.00 89.38 92 ASN A C 1
ATOM 727 O O . ASN A 1 92 ? 18.976 3.561 -20.917 1.00 89.38 92 ASN A O 1
ATOM 731 N N . LEU A 1 93 ? 17.517 2.356 -22.129 1.00 90.50 93 LEU A N 1
ATOM 732 C CA . LEU A 1 93 ? 16.587 2.196 -21.029 1.00 90.50 93 LEU A CA 1
ATOM 733 C C . LEU A 1 93 ? 17.055 1.059 -20.124 1.00 90.50 93 LEU A C 1
ATOM 735 O O . LEU A 1 93 ? 17.361 -0.050 -20.577 1.00 90.50 93 LEU A O 1
ATOM 739 N N . VAL A 1 94 ? 17.118 1.353 -18.831 1.00 91.75 94 VAL A N 1
ATOM 740 C CA . VAL A 1 94 ? 17.640 0.452 -17.811 1.00 91.75 94 VAL A CA 1
ATOM 741 C C . VAL A 1 94 ? 16.535 0.121 -16.828 1.00 91.75 94 VAL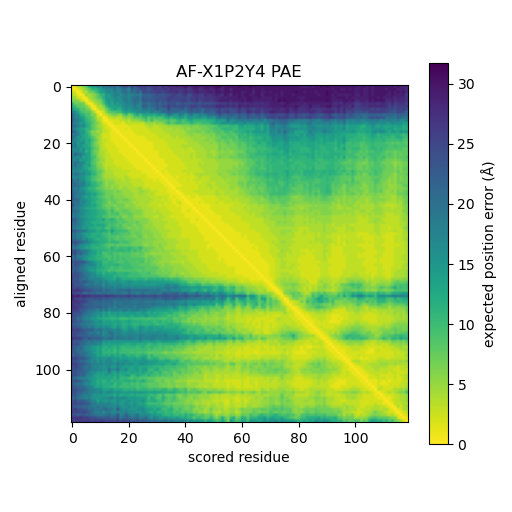 A C 1
ATOM 743 O O . VAL A 1 94 ? 16.009 1.006 -16.169 1.00 91.75 94 VAL A O 1
ATOM 746 N N . TYR A 1 95 ? 16.253 -1.163 -16.652 1.00 93.44 95 TYR A N 1
ATOM 747 C CA . TYR A 1 95 ? 15.452 -1.645 -15.534 1.00 93.44 95 TYR A CA 1
ATOM 748 C C . TYR A 1 95 ? 16.337 -2.424 -14.575 1.00 93.44 95 TYR A C 1
ATOM 750 O O . TYR A 1 95 ? 17.123 -3.265 -15.012 1.00 93.44 95 TYR A O 1
ATOM 758 N N . SER A 1 96 ? 16.233 -2.158 -13.273 1.00 92.06 96 SER A N 1
ATOM 759 C CA . SER A 1 96 ? 17.032 -2.877 -12.277 1.00 92.06 96 SER A CA 1
ATOM 760 C C . SER A 1 96 ? 16.276 -3.173 -10.991 1.00 92.06 96 SER A C 1
ATOM 762 O O . SER A 1 96 ? 15.413 -2.409 -10.558 1.00 92.06 96 SER A O 1
ATOM 764 N N . TRP A 1 97 ? 16.612 -4.306 -10.380 1.00 91.62 97 TRP A N 1
ATOM 765 C CA . TRP A 1 97 ? 16.121 -4.702 -9.071 1.00 91.62 97 TRP A CA 1
ATOM 766 C C . TRP A 1 97 ? 17.169 -5.544 -8.344 1.00 91.62 97 TRP A C 1
ATOM 768 O O . TRP A 1 97 ? 17.699 -6.512 -8.880 1.00 91.62 97 TRP A O 1
ATOM 778 N N . SER A 1 98 ? 17.453 -5.180 -7.095 1.00 87.06 98 SER A N 1
ATOM 779 C CA . SER A 1 98 ? 18.506 -5.790 -6.268 1.00 87.06 98 SER A CA 1
ATOM 780 C C . SER A 1 98 ? 18.170 -7.215 -5.791 1.00 87.06 98 SER A C 1
ATOM 782 O O . SER A 1 98 ? 19.052 -7.951 -5.351 1.00 87.06 98 SER A O 1
ATOM 784 N N . GLY A 1 99 ? 16.910 -7.650 -5.906 1.00 84.75 99 GLY A N 1
ATOM 785 C CA . GLY A 1 99 ? 16.496 -9.002 -5.519 1.00 84.75 99 GLY A CA 1
ATOM 786 C C . GLY A 1 99 ? 16.192 -9.170 -4.030 1.00 84.75 99 GLY A C 1
ATOM 787 O O . GLY A 1 99 ? 15.807 -10.256 -3.601 1.00 84.75 99 GLY A O 1
ATOM 788 N N . LYS A 1 100 ? 16.352 -8.115 -3.222 1.00 86.81 100 LYS A N 1
ATOM 789 C CA . LYS A 1 100 ? 16.047 -8.153 -1.789 1.00 86.81 100 LYS A CA 1
ATOM 790 C C . LYS A 1 100 ? 14.626 -7.675 -1.525 1.00 86.81 100 LYS A C 1
ATOM 792 O O . LYS A 1 100 ? 14.057 -6.862 -2.253 1.00 86.81 100 LYS A O 1
ATOM 797 N N . LYS A 1 101 ? 14.054 -8.183 -0.437 1.00 86.81 101 LYS A N 1
ATOM 798 C CA . LYS A 1 101 ? 12.749 -7.748 0.059 1.00 86.81 101 LYS A CA 1
ATOM 799 C C . LYS A 1 101 ? 12.791 -6.248 0.365 1.00 86.81 101 LYS A C 1
ATOM 801 O O . LYS A 1 101 ? 13.712 -5.803 1.040 1.00 86.81 101 LYS A O 1
ATOM 806 N N . TRP A 1 102 ? 11.767 -5.525 -0.080 1.00 86.69 102 TRP A N 1
ATOM 807 C CA . TRP A 1 102 ? 11.603 -4.071 0.037 1.00 86.69 102 TRP A CA 1
ATOM 808 C C . TRP A 1 102 ? 12.531 -3.223 -0.831 1.00 86.69 102 TRP A C 1
ATOM 810 O O . TRP A 1 102 ? 12.352 -2.008 -0.861 1.00 86.69 102 TRP A O 1
ATOM 820 N N . ASP A 1 103 ? 13.460 -3.828 -1.576 1.00 90.25 103 ASP A N 1
ATOM 821 C CA . ASP A 1 103 ? 14.266 -3.055 -2.513 1.00 90.25 103 ASP A CA 1
ATOM 822 C C . ASP A 1 103 ? 13.394 -2.618 -3.702 1.00 90.25 103 ASP A C 1
ATOM 824 O O . ASP A 1 103 ? 12.673 -3.449 -4.273 1.00 90.25 103 ASP A O 1
ATOM 828 N N . PRO A 1 104 ? 13.451 -1.334 -4.092 1.00 90.56 104 PRO A N 1
ATOM 829 C CA . PRO A 1 104 ? 12.660 -0.820 -5.195 1.00 90.56 104 PRO A CA 1
ATOM 830 C C . PRO A 1 104 ? 13.084 -1.382 -6.555 1.00 90.56 104 PRO A C 1
ATOM 832 O O . PRO A 1 104 ? 14.249 -1.725 -6.770 1.00 90.56 104 PRO A O 1
ATOM 835 N N . VAL A 1 105 ? 12.138 -1.421 -7.497 1.00 92.44 105 VAL A N 1
ATOM 836 C CA . VAL A 1 105 ? 12.458 -1.567 -8.926 1.00 92.44 105 VAL A CA 1
ATOM 837 C C . VAL A 1 105 ? 12.728 -0.182 -9.496 1.00 92.44 105 VAL A C 1
ATOM 839 O O . VAL A 1 105 ? 11.885 0.706 -9.360 1.00 92.44 105 VAL A O 1
ATOM 842 N N . PHE A 1 106 ? 13.864 -0.014 -10.163 1.00 93.06 106 PHE A N 1
ATOM 843 C CA . PHE A 1 106 ? 14.254 1.237 -10.807 1.00 93.06 106 PHE A CA 1
ATOM 844 C C . PHE A 1 106 ? 14.051 1.193 -12.322 1.00 93.06 106 PHE A C 1
ATOM 846 O O . PHE A 1 106 ? 14.326 0.173 -12.957 1.00 93.06 106 PHE A O 1
ATOM 853 N N . GLU A 1 107 ? 13.623 2.327 -12.872 1.00 92.19 107 GLU A N 1
ATOM 854 C CA . GLU A 1 107 ? 13.789 2.725 -14.269 1.00 92.19 107 GLU A CA 1
ATOM 855 C C . GLU A 1 107 ? 14.886 3.784 -14.297 1.00 92.19 107 GLU A C 1
ATOM 857 O O . GLU A 1 107 ? 14.692 4.908 -13.828 1.00 92.19 107 GLU A O 1
ATOM 862 N N . ASP A 1 108 ? 16.043 3.408 -14.819 1.00 88.38 108 ASP A N 1
ATOM 863 C CA . ASP A 1 108 ? 17.251 4.216 -14.802 1.00 88.38 108 ASP A CA 1
ATOM 864 C C . ASP A 1 108 ? 17.610 4.645 -13.364 1.00 88.38 108 ASP A C 1
ATOM 866 O O . ASP A 1 108 ? 18.030 3.807 -12.561 1.00 88.38 108 ASP A O 1
ATOM 870 N N . ILE A 1 109 ? 17.379 5.912 -13.008 1.00 85.94 109 ILE A N 1
ATOM 871 C CA . ILE A 1 109 ? 17.642 6.481 -11.674 1.00 85.94 109 ILE A CA 1
ATOM 872 C C . ILE A 1 109 ? 16.351 6.573 -10.833 1.00 85.94 109 ILE A C 1
ATOM 874 O O . ILE A 1 109 ? 16.396 6.704 -9.608 1.00 85.94 109 ILE A O 1
ATOM 878 N N . ASN A 1 110 ? 15.178 6.484 -11.464 1.00 89.31 110 ASN A N 1
ATOM 879 C CA . ASN A 1 110 ? 13.889 6.692 -10.811 1.00 89.31 110 ASN A CA 1
ATOM 880 C C . ASN A 1 110 ? 13.320 5.387 -10.265 1.00 89.31 110 ASN A C 1
ATOM 882 O O . ASN A 1 110 ? 13.294 4.367 -10.949 1.00 89.31 110 ASN A O 1
ATOM 886 N N . SER A 1 111 ? 12.787 5.420 -9.045 1.00 89.81 111 SER A N 1
ATOM 887 C CA . SER A 1 111 ? 12.049 4.271 -8.524 1.00 89.81 111 SER A CA 1
ATOM 888 C C . SER A 1 111 ? 10.655 4.188 -9.145 1.00 89.81 111 SER A C 1
ATOM 890 O O . SER A 1 111 ? 9.857 5.122 -9.045 1.00 89.81 111 SER A O 1
ATOM 892 N N . LEU A 1 112 ? 10.348 3.038 -9.739 1.00 89.31 112 LEU A N 1
ATOM 893 C CA . LEU A 1 112 ? 9.028 2.702 -10.273 1.00 89.31 112 LEU A CA 1
ATOM 894 C C . LEU A 1 112 ? 8.118 2.100 -9.206 1.00 89.31 112 LEU A C 1
ATOM 896 O O . LEU A 1 112 ? 6.915 2.357 -9.176 1.00 89.31 112 LEU A O 1
ATOM 900 N N . ILE A 1 113 ? 8.681 1.221 -8.373 1.00 90.94 113 ILE A N 1
ATOM 901 C CA . ILE A 1 113 ? 7.947 0.443 -7.376 1.00 90.94 113 ILE A CA 1
ATOM 902 C C . ILE A 1 113 ? 8.784 0.416 -6.106 1.00 90.94 113 ILE A C 1
ATOM 904 O O . ILE A 1 113 ? 9.847 -0.186 -6.102 1.00 90.94 113 ILE A O 1
ATOM 908 N N . ASN A 1 1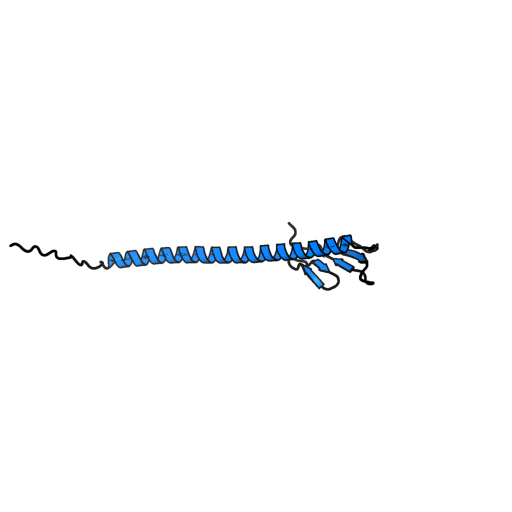14 ? 8.278 0.998 -5.017 1.00 87.75 114 ASN A N 1
ATOM 909 C CA . ASN A 1 114 ? 8.991 1.069 -3.731 1.00 87.75 114 ASN A CA 1
ATOM 910 C C . ASN A 1 114 ? 8.717 -0.102 -2.776 1.00 87.75 114 ASN A C 1
ATOM 912 O O . ASN A 1 114 ? 9.455 -0.296 -1.821 1.00 87.75 114 ASN A O 1
ATOM 916 N N . ASN A 1 115 ? 7.655 -0.876 -3.010 1.00 83.94 115 ASN A N 1
ATOM 917 C CA . ASN A 1 115 ? 7.149 -1.867 -2.053 1.00 83.94 115 ASN A CA 1
ATOM 918 C C . ASN A 1 115 ? 7.164 -3.280 -2.645 1.00 83.94 115 ASN A C 1
ATOM 920 O O . ASN A 1 115 ? 6.126 -3.937 -2.736 1.00 83.94 115 ASN A O 1
ATOM 924 N N . VAL A 1 116 ? 8.332 -3.733 -3.098 1.00 83.06 116 VAL A N 1
ATOM 925 C CA . VAL A 1 116 ? 8.490 -5.070 -3.681 1.00 83.06 116 VAL A CA 1
ATOM 926 C C . VAL A 1 116 ? 8.652 -6.102 -2.569 1.00 83.06 116 VAL A C 1
ATOM 928 O O . VAL A 1 116 ? 9.587 -6.032 -1.773 1.00 83.06 116 VAL A O 1
ATOM 931 N N . GLN A 1 117 ? 7.763 -7.091 -2.521 1.00 81.62 117 GLN A N 1
ATOM 932 C CA . GLN A 1 117 ? 7.856 -8.205 -1.584 1.00 81.62 117 GLN A CA 1
ATOM 933 C C . GLN A 1 117 ? 7.880 -9.532 -2.345 1.00 81.62 117 GLN A C 1
ATOM 935 O O . GLN A 1 117 ? 6.963 -9.837 -3.101 1.00 81.62 117 GLN A O 1
ATOM 940 N N . ILE A 1 118 ? 8.930 -10.313 -2.107 1.00 74.50 118 ILE A N 1
ATOM 941 C CA . ILE A 1 118 ? 9.056 -11.717 -2.513 1.00 74.50 118 ILE A CA 1
ATOM 942 C C . ILE A 1 118 ? 8.591 -12.626 -1.367 1.00 74.50 118 ILE A C 1
ATOM 944 O O . ILE A 1 118 ? 8.724 -12.250 -0.195 1.00 74.50 118 ILE A O 1
ATOM 948 N N . PHE A 1 119 ? 7.978 -13.758 -1.727 1.00 68.56 119 PHE A N 1
ATOM 949 C CA . PHE A 1 119 ? 7.465 -14.774 -0.801 1.00 68.56 119 PHE A CA 1
ATOM 950 C C . PHE A 1 119 ? 8.588 -15.629 -0.220 1.00 68.56 119 PHE A C 1
ATOM 952 O O . PHE A 1 119 ? 9.548 -15.915 -0.971 1.00 68.56 119 PHE A O 1
#

pLDDT: mean 88.06, std 9.26, range [45.66, 97.81]

Secondary structure (DSSP, 8-state):
-PPP------PPPPHHHHHHHHHHHHHHHHHHHHHHHHHHHHHHHHHHHHHHHHHHHHHHHHHHHHHHT-SEE-TT-BTTEEEEE-TT-SSEEEEEE-SSTTPPEEETTEEEES-----

Organism: NCBI:txid412755

InterPro domains:
  IPR012902 Prokaryotic N-terminal methylation site [PF07963] (8-32)
  IPR012902 Prokaryotic N-terminal methylation site [PS00409] (11-31)
  IPR012902 Prokaryotic N-terminal methylation site [TIGR02532] (10-32)
  IPR045584 Pilin-like [SSF54523] (13-93)

Radius of gyration: 32.91 Å; Cα contacts (8 Å, |Δi|>4): 104; chains: 1; bounding box: 99×23×73 Å